Protein AF-A0A1Q4AB41-F1 (afdb_monomer)

Foldseek 3Di:
DDDDPPPVPPDDPVRVVCVVVVVVVVVVVVVVLVVLVVVLVVQCVVDVVSVVVLVVCVVVVHRSVVSSVVVVVVVD

Radius of gyration: 20.83 Å; Cα contacts (8 Å, |Δi|>4): 24; chains: 1; bounding box: 64×26×43 Å

Sequence (76 aa):
MLTIPREFSRPSPEEAIARPFASAMRHAAAVREESVANRLIAAAERSSDVEAWISRQIKAGCRPSEILAELEASDA

pLDDT: mean 83.67, std 12.5, range [50.59, 96.5]

Mean predicted aligned error: 10.32 Å

Solvent-accessible surface area (backbone atoms only — not comparable to full-atom values): 4573 Å² total; per-residue (Å²): 136,87,86,75,86,78,80,72,76,73,70,51,73,66,54,60,63,45,45,62,54,56,50,50,54,53,50,54,50,50,55,51,51,52,53,44,50,53,53,51,50,63,48,28,77,75,32,70,69,51,35,54,49,52,53,51,42,52,74,71,68,52,53,67,68,56,55,50,52,54,52,57,64,73,76,108

Structure (mmCIF, N/CA/C/O backbone):
data_AF-A0A1Q4AB41-F1
#
_entry.id   AF-A0A1Q4AB41-F1
#
loop_
_atom_site.group_PDB
_atom_site.id
_atom_site.type_symbol
_atom_site.label_atom_id
_atom_site.label_alt_id
_atom_site.label_comp_id
_atom_site.label_asym_id
_atom_site.label_entity_id
_atom_site.label_seq_id
_atom_site.pdbx_PDB_ins_code
_atom_site.Cartn_x
_atom_site.Cartn_y
_atom_site.Cartn_z
_atom_site.occupancy
_atom_site.B_iso_or_equiv
_atom_site.auth_seq_id
_atom_site.auth_comp_id
_atom_site.auth_asym_id
_atom_site.auth_atom_id
_atom_site.pdbx_PDB_model_num
ATOM 1 N N . MET A 1 1 ? 46.000 -17.447 -8.657 1.00 50.59 1 MET A N 1
ATOM 2 C CA . MET A 1 1 ? 45.670 -16.616 -9.837 1.00 50.59 1 MET A CA 1
ATOM 3 C C . MET A 1 1 ? 44.238 -16.939 -10.234 1.00 50.59 1 MET A C 1
ATOM 5 O O . MET A 1 1 ? 43.995 -18.057 -10.657 1.00 50.59 1 MET A O 1
ATOM 9 N N . LEU A 1 2 ? 43.285 -16.035 -9.996 1.00 58.59 2 LEU A N 1
ATOM 10 C CA . LEU A 1 2 ? 41.889 -16.208 -10.418 1.00 58.59 2 LEU A CA 1
ATOM 11 C C . LEU A 1 2 ? 41.724 -15.575 -11.804 1.00 58.59 2 LEU A C 1
ATOM 13 O O . LEU A 1 2 ? 41.734 -14.352 -11.930 1.00 58.59 2 LEU A O 1
ATOM 17 N N . THR A 1 3 ? 41.613 -16.406 -12.838 1.00 59.94 3 THR A N 1
ATOM 18 C CA . THR A 1 3 ? 41.261 -15.97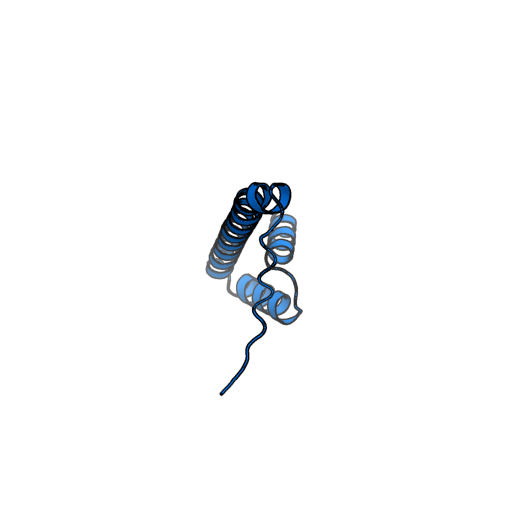3 -14.196 1.00 59.94 3 THR A CA 1
ATOM 19 C C . THR A 1 3 ? 39.754 -15.753 -14.243 1.00 59.94 3 THR A C 1
ATOM 21 O O . THR A 1 3 ? 38.992 -16.713 -14.232 1.00 59.94 3 THR A O 1
ATOM 24 N N . ILE A 1 4 ? 39.318 -14.494 -14.264 1.00 64.69 4 ILE A N 1
ATOM 25 C CA . ILE A 1 4 ? 37.918 -14.134 -14.510 1.00 64.69 4 ILE A CA 1
ATOM 26 C C . ILE A 1 4 ? 37.788 -13.854 -16.014 1.00 64.69 4 ILE A C 1
ATOM 28 O O . ILE A 1 4 ? 38.347 -12.850 -16.469 1.00 64.69 4 ILE A O 1
ATOM 32 N N . PRO A 1 5 ? 37.071 -14.674 -16.805 1.00 58.66 5 PRO A N 1
ATOM 33 C CA . PRO A 1 5 ? 36.718 -14.297 -18.164 1.00 58.66 5 PRO A CA 1
ATOM 34 C C . PRO A 1 5 ? 35.685 -13.167 -18.093 1.00 58.66 5 PRO A C 1
ATOM 36 O O . PRO A 1 5 ? 34.502 -13.382 -17.844 1.00 58.66 5 PRO A O 1
ATOM 39 N N . ARG A 1 6 ? 36.147 -11.924 -18.248 1.00 61.69 6 ARG A N 1
ATOM 40 C CA . ARG A 1 6 ? 35.281 -10.749 -18.403 1.00 61.69 6 ARG A CA 1
ATOM 41 C C . ARG A 1 6 ? 3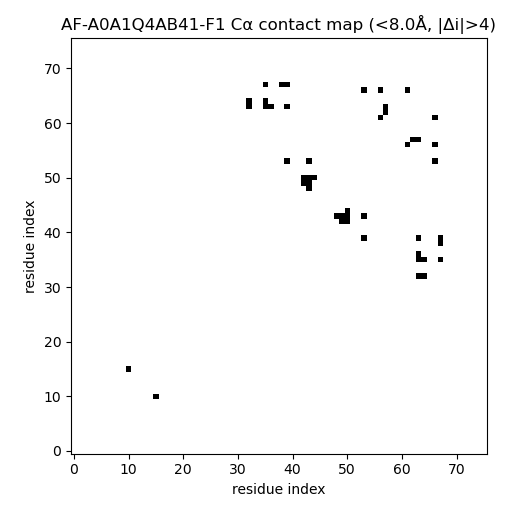4.841 -10.651 -19.857 1.00 61.69 6 ARG A C 1
ATOM 43 O O . ARG A 1 6 ? 35.264 -9.751 -20.576 1.00 61.69 6 ARG A O 1
ATOM 50 N N . GLU A 1 7 ? 33.944 -11.535 -20.270 1.00 62.38 7 GLU A N 1
ATOM 51 C CA . GLU A 1 7 ? 33.091 -11.261 -21.426 1.00 62.38 7 GLU A CA 1
ATOM 52 C C . GLU A 1 7 ? 32.028 -10.236 -21.004 1.00 62.38 7 GLU A C 1
ATOM 54 O O . GLU A 1 7 ? 30.851 -10.528 -20.822 1.00 62.38 7 GLU A O 1
ATOM 59 N N . PHE A 1 8 ? 32.470 -8.997 -20.776 1.00 59.91 8 PHE A N 1
ATOM 60 C CA . PHE A 1 8 ? 31.573 -7.850 -20.720 1.00 59.91 8 PHE A CA 1
ATOM 61 C C . PHE A 1 8 ? 31.120 -7.576 -22.155 1.00 59.91 8 PHE A C 1
ATOM 63 O O . PHE A 1 8 ? 31.721 -6.758 -22.856 1.00 59.91 8 PHE A O 1
ATOM 70 N N . SER A 1 9 ? 30.078 -8.277 -22.606 1.00 65.31 9 SER A N 1
ATOM 71 C CA . SER A 1 9 ? 29.358 -7.865 -23.809 1.00 65.31 9 SER A CA 1
ATOM 72 C C . SER A 1 9 ? 28.868 -6.442 -23.579 1.00 65.31 9 SER A C 1
ATOM 74 O O . SER A 1 9 ? 28.098 -6.169 -22.655 1.00 65.31 9 SER A O 1
ATOM 76 N N . ARG A 1 10 ? 29.402 -5.500 -24.362 1.00 67.44 10 ARG A N 1
ATOM 77 C CA . ARG A 1 10 ? 28.902 -4.126 -24.353 1.00 67.44 10 ARG A CA 1
ATOM 78 C C . ARG A 1 10 ? 27.431 -4.191 -24.774 1.00 67.44 10 ARG A C 1
ATOM 80 O O . ARG A 1 10 ? 27.147 -4.895 -25.742 1.00 67.44 10 ARG A O 1
ATOM 87 N N . PRO A 1 11 ? 26.523 -3.491 -24.070 1.00 68.19 11 PRO A N 1
ATOM 88 C CA . PRO A 1 11 ? 25.132 -3.432 -24.494 1.00 68.19 11 PRO A CA 1
ATOM 89 C C . PRO A 1 11 ? 25.077 -2.916 -25.930 1.00 68.19 11 PRO A C 1
ATOM 91 O O . PRO A 1 11 ? 25.888 -2.062 -26.315 1.00 68.19 11 PRO A O 1
ATOM 94 N N . SER A 1 12 ? 24.145 -3.441 -26.718 1.00 77.38 12 SER A N 1
ATOM 95 C CA . SER A 1 12 ? 23.929 -2.952 -28.076 1.00 77.38 12 SER A CA 1
ATOM 96 C C . SER A 1 12 ? 23.595 -1.447 -28.044 1.00 77.38 12 SER A C 1
ATOM 98 O O . SER A 1 12 ? 23.130 -0.934 -27.019 1.00 77.38 12 SER A O 1
ATOM 100 N N . PRO A 1 13 ? 23.822 -0.694 -29.135 1.00 73.62 13 PRO A N 1
ATOM 101 C CA . PRO A 1 13 ? 23.440 0.718 -29.192 1.00 73.62 13 PRO A CA 1
ATOM 102 C C . PRO A 1 13 ? 21.967 0.954 -28.825 1.00 73.62 13 PRO A C 1
ATOM 104 O O . PRO A 1 13 ? 21.656 1.911 -28.121 1.00 73.62 13 PRO A O 1
ATOM 107 N N . GLU A 1 14 ? 21.077 0.044 -29.226 1.00 75.69 14 GLU A N 1
ATOM 108 C CA . GLU A 1 14 ? 19.653 0.065 -28.881 1.00 75.69 14 GLU A CA 1
ATOM 109 C C . GLU A 1 14 ? 19.421 -0.102 -27.370 1.00 75.69 14 GLU A C 1
ATOM 111 O O . GLU A 1 14 ? 18.719 0.700 -26.754 1.00 75.69 14 GLU A O 1
ATOM 116 N N . GLU A 1 15 ? 20.080 -1.076 -26.737 1.00 72.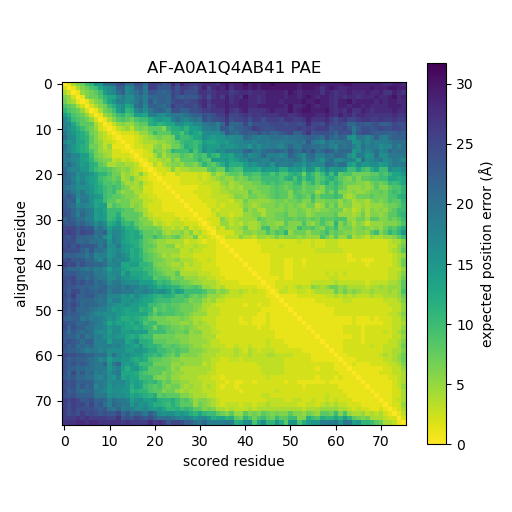94 15 GLU A N 1
ATOM 117 C CA . GLU A 1 15 ? 20.006 -1.284 -25.286 1.00 72.94 15 GLU A CA 1
ATOM 118 C C . GLU A 1 15 ? 20.578 -0.091 -24.511 1.00 72.94 15 GLU A C 1
ATOM 120 O O . GLU A 1 15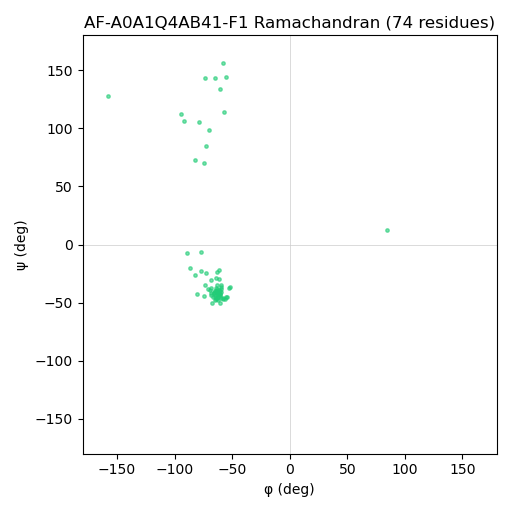 ? 20.019 0.327 -23.495 1.00 72.94 15 GLU A O 1
ATOM 125 N N . ALA A 1 16 ? 21.680 0.497 -24.985 1.00 68.88 16 ALA A N 1
ATOM 126 C CA . ALA A 1 16 ? 22.282 1.675 -24.370 1.00 68.88 16 ALA A CA 1
ATOM 127 C C . ALA A 1 16 ? 21.340 2.893 -24.413 1.00 68.88 16 ALA A C 1
ATOM 129 O O . ALA A 1 16 ? 21.257 3.625 -23.424 1.00 68.88 16 ALA A O 1
ATOM 130 N N . ILE A 1 17 ? 20.596 3.068 -25.511 1.00 74.94 17 ILE A N 1
ATOM 131 C CA . ILE A 1 17 ? 19.593 4.130 -25.687 1.00 74.94 17 ILE A CA 1
ATOM 132 C C . ILE A 1 17 ? 18.325 3.860 -24.858 1.00 74.94 17 ILE A C 1
ATOM 134 O O . ILE A 1 17 ? 17.734 4.798 -24.323 1.00 74.94 17 ILE A O 1
ATOM 138 N N . ALA A 1 18 ? 17.914 2.599 -24.691 1.00 73.56 18 ALA A N 1
ATOM 139 C CA . ALA A 1 18 ? 16.717 2.230 -23.929 1.00 73.56 18 ALA A CA 1
ATOM 140 C C . ALA A 1 18 ? 16.911 2.284 -22.398 1.00 73.56 18 ALA A C 1
ATOM 142 O O . ALA A 1 18 ? 15.944 2.432 -21.643 1.00 73.56 18 ALA A O 1
ATOM 143 N N . ARG A 1 19 ? 18.154 2.192 -21.904 1.00 70.94 19 ARG A N 1
ATOM 144 C CA . ARG A 1 19 ? 18.475 2.208 -20.461 1.00 70.94 19 ARG A CA 1
ATOM 145 C C . ARG A 1 19 ? 17.983 3.461 -19.715 1.00 70.94 19 ARG A C 1
ATOM 147 O O . ARG A 1 19 ? 17.388 3.277 -18.648 1.00 70.94 19 ARG A O 1
ATOM 154 N N . PRO A 1 20 ? 18.181 4.699 -20.217 1.00 84.62 20 PRO A N 1
ATOM 155 C CA . PRO A 1 20 ? 17.609 5.904 -19.615 1.00 84.62 20 PRO A CA 1
ATOM 156 C C . PRO A 1 20 ? 16.087 5.836 -19.471 1.00 84.62 20 PRO A C 1
ATOM 158 O O . PRO A 1 20 ? 15.562 6.115 -18.394 1.00 84.62 20 PRO A O 1
ATOM 161 N N . PHE A 1 21 ? 15.384 5.387 -20.514 1.00 76.19 21 PHE A N 1
ATOM 162 C CA . PHE A 1 21 ? 13.927 5.266 -20.502 1.00 76.19 21 PHE A CA 1
ATOM 163 C C . PHE A 1 21 ? 13.449 4.229 -19.478 1.00 76.19 21 PHE A C 1
ATOM 165 O O . PHE A 1 21 ? 12.602 4.526 -18.638 1.00 76.19 21 PHE A O 1
ATOM 172 N N . ALA A 1 22 ? 14.051 3.037 -19.467 1.00 82.81 22 ALA A N 1
ATOM 173 C CA . ALA A 1 22 ? 13.725 2.007 -18.483 1.00 82.81 22 ALA A CA 1
ATOM 174 C C . ALA A 1 22 ? 13.983 2.476 -17.037 1.00 82.81 22 ALA A C 1
ATOM 176 O O . ALA A 1 22 ? 13.239 2.125 -16.122 1.00 82.81 22 ALA A O 1
ATOM 177 N N . SER A 1 23 ? 15.024 3.287 -16.814 1.00 86.38 23 SER A N 1
ATOM 178 C CA . SER A 1 23 ? 15.293 3.894 -15.507 1.00 86.38 23 SER A CA 1
ATOM 179 C C . SER A 1 23 ? 14.240 4.930 -15.118 1.00 86.38 23 SER A C 1
ATOM 181 O O . SER A 1 23 ? 13.782 4.920 -13.978 1.00 86.38 23 SER A O 1
ATOM 183 N N . ALA A 1 24 ? 13.829 5.786 -16.056 1.00 83.94 24 ALA A N 1
ATOM 184 C CA . ALA A 1 24 ? 12.778 6.774 -15.834 1.00 83.94 24 ALA A CA 1
ATOM 185 C C . ALA A 1 24 ? 11.438 6.105 -15.493 1.00 83.94 24 ALA A C 1
ATOM 187 O O . ALA A 1 24 ? 10.779 6.515 -14.542 1.00 83.94 24 ALA A O 1
ATOM 188 N N . MET A 1 25 ? 11.076 5.021 -16.188 1.00 89.06 25 MET A N 1
ATOM 189 C CA . MET A 1 25 ? 9.860 4.254 -15.893 1.00 89.06 25 MET A CA 1
ATOM 190 C C . MET A 1 25 ? 9.891 3.620 -14.498 1.00 89.06 25 MET A C 1
ATOM 192 O O . MET A 1 25 ? 8.893 3.670 -13.784 1.00 89.06 25 MET A O 1
ATOM 196 N N . ARG A 1 26 ? 11.039 3.071 -14.071 1.00 84.81 26 ARG A N 1
ATOM 197 C CA . ARG A 1 26 ? 11.205 2.564 -12.696 1.00 84.81 26 ARG A CA 1
ATOM 198 C C . ARG A 1 26 ? 11.086 3.672 -11.654 1.00 84.81 26 ARG A C 1
ATOM 200 O O . ARG A 1 26 ? 10.450 3.464 -10.629 1.00 84.81 26 ARG A O 1
ATOM 207 N N . HIS A 1 27 ? 11.670 4.840 -11.917 1.00 86.81 27 HIS A N 1
ATOM 208 C CA . HIS A 1 27 ? 11.548 5.989 -11.022 1.00 86.81 27 HIS A CA 1
ATOM 209 C C . HIS A 1 27 ? 10.092 6.461 -10.914 1.00 86.81 27 HIS A C 1
ATOM 211 O O . HIS A 1 27 ? 9.588 6.626 -9.810 1.00 86.81 27 HIS A O 1
ATOM 217 N N . ALA A 1 28 ? 9.390 6.591 -12.041 1.00 82.69 28 ALA A N 1
ATOM 218 C CA . ALA A 1 28 ? 7.977 6.959 -12.059 1.00 82.69 28 ALA A CA 1
ATOM 219 C C . ALA A 1 28 ? 7.100 5.945 -11.304 1.00 82.69 28 ALA A C 1
ATOM 221 O O . ALA A 1 28 ? 6.195 6.341 -10.571 1.00 82.69 28 ALA A O 1
ATOM 222 N N . ALA A 1 29 ? 7.383 4.644 -11.439 1.00 77.38 29 ALA A N 1
ATOM 223 C CA . ALA A 1 29 ? 6.701 3.605 -10.673 1.00 77.38 29 ALA A CA 1
ATOM 224 C C . ALA A 1 29 ? 6.949 3.749 -9.161 1.00 77.38 29 ALA A C 1
ATOM 226 O O . ALA A 1 29 ? 5.990 3.735 -8.396 1.00 77.38 29 ALA A O 1
ATOM 227 N N . ALA A 1 30 ? 8.196 3.980 -8.740 1.00 79.06 30 ALA A N 1
ATOM 228 C CA . ALA A 1 30 ? 8.536 4.181 -7.330 1.00 79.06 30 ALA A CA 1
ATOM 229 C C . ALA A 1 30 ? 7.856 5.427 -6.732 1.00 79.06 30 ALA A C 1
ATOM 231 O O . ALA A 1 30 ? 7.281 5.351 -5.651 1.00 79.06 30 ALA A O 1
ATOM 232 N N . VAL A 1 31 ? 7.843 6.551 -7.459 1.00 80.56 31 VAL A N 1
ATOM 233 C CA . VAL A 1 31 ? 7.148 7.781 -7.031 1.00 80.56 31 VAL A CA 1
ATOM 234 C C . VAL A 1 31 ? 5.641 7.541 -6.887 1.00 80.56 31 VAL A C 1
ATOM 236 O O . VAL A 1 31 ? 5.008 8.021 -5.947 1.00 80.56 31 VAL A O 1
ATOM 239 N N . ARG A 1 32 ? 5.042 6.767 -7.800 1.00 80.38 32 ARG A N 1
ATOM 240 C CA . ARG A 1 32 ? 3.630 6.382 -7.695 1.00 80.38 32 ARG A CA 1
ATOM 241 C C . ARG A 1 32 ? 3.376 5.497 -6.473 1.00 80.38 32 ARG A C 1
ATOM 243 O O . ARG A 1 32 ? 2.378 5.703 -5.789 1.00 80.38 32 ARG A O 1
ATOM 250 N N . GLU A 1 33 ? 4.240 4.526 -6.201 1.00 79.06 33 GLU A N 1
ATOM 251 C CA . GLU A 1 33 ? 4.125 3.665 -5.017 1.00 79.06 33 GLU A CA 1
ATOM 252 C C . GLU A 1 33 ? 4.251 4.464 -3.713 1.00 79.06 33 GLU A C 1
ATOM 254 O O . GLU A 1 33 ? 3.450 4.262 -2.801 1.00 79.06 33 GLU A O 1
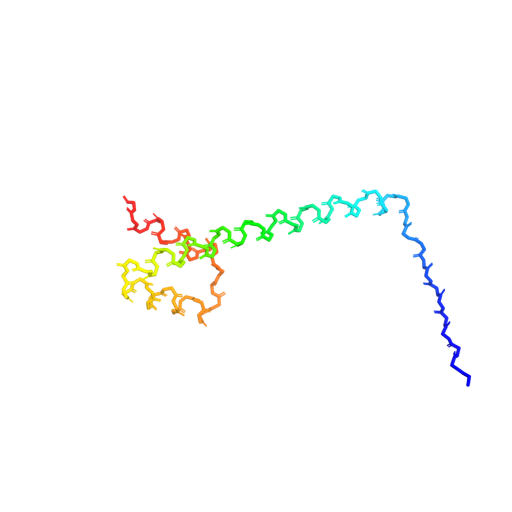ATOM 259 N N . GLU A 1 34 ? 5.167 5.433 -3.651 1.00 79.56 34 GLU A N 1
ATOM 260 C CA . GLU A 1 34 ? 5.296 6.364 -2.523 1.00 79.56 34 GLU A CA 1
ATOM 261 C C . GLU A 1 34 ? 4.014 7.188 -2.323 1.00 79.56 34 GLU A C 1
ATOM 263 O O . GLU A 1 34 ? 3.514 7.321 -1.204 1.00 79.56 34 GLU A O 1
ATOM 268 N N . SER A 1 35 ? 3.412 7.670 -3.415 1.00 90.69 35 SER A N 1
ATOM 269 C CA . SER A 1 35 ? 2.123 8.367 -3.364 1.00 90.69 35 SER A CA 1
ATOM 270 C C . SER A 1 35 ? 1.002 7.482 -2.802 1.00 90.69 35 SER A C 1
ATOM 272 O O . SER A 1 35 ? 0.224 7.944 -1.967 1.00 90.69 35 SER A O 1
ATOM 274 N N . VAL A 1 36 ? 0.935 6.209 -3.200 1.00 92.94 36 VAL A N 1
ATOM 275 C CA . VAL A 1 36 ? -0.057 5.250 -2.684 1.00 92.94 36 VAL A CA 1
ATOM 276 C C . VAL A 1 36 ? 0.152 4.988 -1.192 1.00 92.94 36 VAL A C 1
ATOM 278 O O . VAL A 1 36 ? -0.812 5.028 -0.426 1.00 92.94 36 VAL A O 1
ATOM 281 N N . ALA A 1 37 ? 1.397 4.767 -0.763 1.00 91.75 37 ALA A N 1
ATOM 282 C CA . ALA A 1 37 ? 1.724 4.533 0.641 1.00 91.75 37 ALA A CA 1
ATOM 283 C C . ALA A 1 37 ? 1.309 5.720 1.525 1.00 91.75 37 ALA A C 1
ATOM 285 O O . ALA A 1 37 ? 0.636 5.524 2.536 1.00 91.75 37 ALA A O 1
ATOM 286 N N . ASN A 1 38 ? 1.612 6.951 1.101 1.00 93.31 38 ASN A N 1
ATOM 287 C CA . ASN A 1 38 ? 1.231 8.163 1.833 1.00 93.31 38 ASN A CA 1
ATOM 288 C C . ASN A 1 38 ? -0.290 8.293 2.000 1.00 93.31 38 ASN A C 1
ATOM 290 O O . ASN A 1 38 ? -0.766 8.694 3.061 1.00 93.31 38 ASN A O 1
ATOM 294 N N . ARG A 1 39 ? -1.072 7.922 0.979 1.00 93.81 39 ARG A N 1
ATOM 295 C CA . ARG A 1 39 ? -2.542 7.961 1.053 1.00 93.81 39 ARG A CA 1
ATOM 296 C C . ARG A 1 39 ? -3.103 6.914 2.012 1.00 93.81 39 ARG A C 1
ATOM 298 O O . ARG A 1 39 ? -4.032 7.227 2.751 1.00 93.81 39 ARG A O 1
ATOM 305 N N . LEU A 1 40 ? -2.530 5.711 2.034 1.00 93.44 40 LEU A N 1
ATOM 306 C CA . LEU A 1 40 ? -2.916 4.664 2.984 1.00 93.44 40 LEU A CA 1
ATOM 307 C C . LEU A 1 40 ? -2.573 5.046 4.428 1.00 93.44 40 LEU A C 1
ATOM 309 O O . LEU A 1 40 ? -3.404 4.848 5.310 1.00 93.44 40 LEU A O 1
ATOM 313 N N . ILE A 1 41 ? -1.400 5.643 4.665 1.00 93.69 41 ILE A N 1
ATOM 314 C CA . ILE A 1 41 ? -1.012 6.161 5.988 1.00 93.69 41 ILE A CA 1
ATOM 315 C C . ILE A 1 41 ? -2.006 7.235 6.436 1.00 93.69 41 ILE A C 1
ATOM 317 O O . ILE A 1 41 ? -2.595 7.121 7.507 1.00 93.69 41 ILE A O 1
ATOM 321 N N . ALA A 1 42 ? -2.282 8.218 5.577 1.00 93.62 42 ALA A N 1
ATOM 322 C CA . ALA A 1 42 ? -3.231 9.284 5.885 1.00 93.62 42 ALA A CA 1
ATOM 323 C C . ALA A 1 42 ? -4.668 8.781 6.106 1.00 93.62 42 ALA A C 1
ATOM 325 O O . ALA A 1 42 ? -5.460 9.482 6.729 1.00 93.62 42 ALA A O 1
ATOM 326 N N . ALA A 1 43 ? -5.044 7.618 5.564 1.00 91.88 43 ALA A N 1
ATOM 327 C CA . ALA A 1 43 ? -6.331 6.981 5.835 1.00 91.88 43 ALA A CA 1
ATOM 328 C C . ALA A 1 43 ? -6.327 6.224 7.171 1.00 91.88 43 ALA A C 1
ATOM 330 O O . ALA A 1 43 ? -7.276 6.347 7.943 1.00 91.88 43 ALA A O 1
ATOM 331 N N . ALA A 1 44 ? -5.250 5.492 7.466 1.00 93.62 44 ALA A N 1
ATOM 332 C CA . ALA A 1 44 ? -5.065 4.789 8.733 1.00 93.62 44 ALA A CA 1
ATOM 333 C C . ALA A 1 44 ? -5.078 5.754 9.931 1.00 93.62 44 ALA A C 1
ATOM 335 O O . ALA A 1 44 ? -5.733 5.483 10.932 1.00 93.62 44 ALA A O 1
ATOM 336 N N . GLU A 1 45 ? -4.452 6.926 9.799 1.00 94.19 45 GLU A N 1
ATOM 337 C CA . GLU A 1 45 ? -4.443 7.962 10.844 1.00 94.19 45 GLU A CA 1
ATOM 338 C C . GLU A 1 45 ? -5.841 8.503 11.191 1.00 94.19 45 GLU A C 1
ATOM 340 O O . GLU A 1 45 ? -6.042 9.041 12.279 1.00 94.19 45 GLU A O 1
ATOM 345 N N . ARG A 1 46 ? -6.825 8.367 10.291 1.00 90.62 46 ARG A N 1
ATOM 346 C CA . ARG A 1 46 ? -8.197 8.852 10.525 1.00 90.62 46 ARG A CA 1
ATOM 347 C C . ARG A 1 46 ? -9.040 7.883 11.350 1.00 90.62 46 ARG A C 1
ATOM 349 O O . ARG A 1 46 ? -10.010 8.323 11.962 1.00 90.62 46 ARG A O 1
ATOM 356 N N . SER A 1 47 ? -8.737 6.583 11.326 1.00 92.06 47 SER A N 1
ATOM 357 C CA . SER A 1 47 ? -9.552 5.558 11.987 1.00 92.06 47 SER A CA 1
ATOM 358 C C . SER A 1 47 ? -8.760 4.284 12.275 1.00 92.06 47 SER A C 1
ATOM 360 O O . SER A 1 47 ? -8.213 3.654 11.368 1.00 92.06 47 SER A O 1
ATOM 362 N N . SER A 1 48 ? -8.808 3.834 13.532 1.00 92.31 48 SER A N 1
ATOM 363 C CA . SER A 1 48 ? -8.210 2.566 13.965 1.00 92.31 48 SER A CA 1
ATOM 364 C C . SER A 1 48 ? -8.819 1.348 13.264 1.00 92.31 48 SER A C 1
ATOM 366 O O . SER A 1 48 ? -8.135 0.347 13.052 1.00 92.31 48 SER A O 1
ATOM 368 N N . ASP A 1 49 ? -10.095 1.420 12.871 1.00 94.06 49 ASP A N 1
ATOM 369 C CA . ASP A 1 49 ? -10.755 0.332 12.141 1.00 94.06 49 ASP A CA 1
ATOM 370 C C . ASP A 1 49 ? -10.217 0.225 10.709 1.00 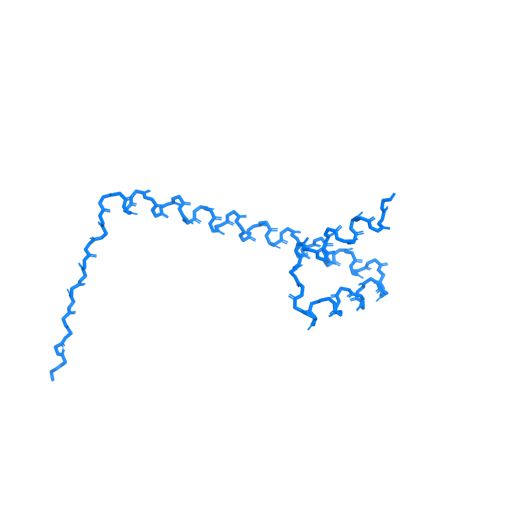94.06 49 ASP A C 1
ATOM 372 O O . ASP A 1 49 ? -9.988 -0.882 10.207 1.00 94.06 49 ASP A O 1
ATOM 376 N N . VAL A 1 50 ? -9.949 1.375 10.080 1.00 94.19 50 VAL A N 1
ATOM 377 C CA . VAL A 1 50 ? -9.327 1.460 8.751 1.00 94.19 50 VAL A CA 1
ATOM 378 C C . VAL A 1 50 ? -7.886 0.961 8.812 1.00 94.19 50 VAL A C 1
ATOM 380 O O . VAL A 1 50 ? -7.500 0.128 7.995 1.00 94.19 50 VAL A O 1
ATOM 383 N N . GLU A 1 51 ? -7.108 1.374 9.815 1.00 96.06 51 GLU A N 1
ATOM 384 C CA . GLU A 1 51 ? -5.750 0.863 10.043 1.00 96.06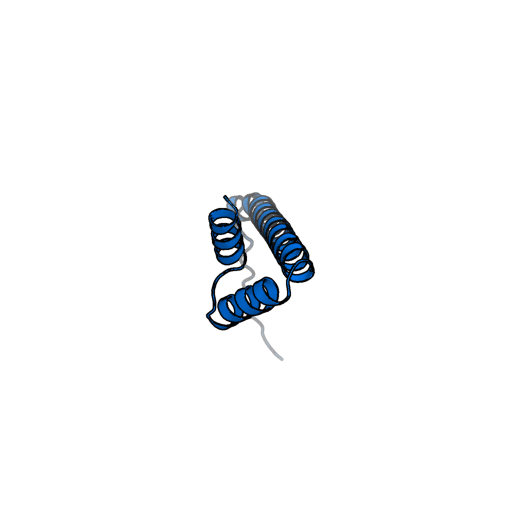 51 GLU A CA 1
ATOM 385 C C . GLU A 1 51 ? -5.733 -0.668 10.197 1.00 96.06 51 GLU A C 1
ATOM 387 O O . GLU A 1 51 ? -4.936 -1.368 9.554 1.00 96.06 51 GLU A O 1
ATOM 392 N N . ALA A 1 52 ? -6.638 -1.212 11.016 1.00 96.50 52 ALA A N 1
ATOM 393 C CA . ALA A 1 52 ? -6.737 -2.648 11.242 1.00 96.50 52 ALA A CA 1
ATOM 394 C C . ALA A 1 52 ? -7.129 -3.402 9.963 1.00 96.50 52 ALA A C 1
ATOM 396 O O . ALA A 1 52 ? -6.632 -4.505 9.719 1.00 96.50 52 ALA A O 1
ATOM 397 N N . TRP A 1 53 ? -8.006 -2.825 9.137 1.00 96.12 53 TRP A N 1
ATOM 398 C CA . TRP A 1 53 ? -8.376 -3.388 7.842 1.00 96.12 53 TRP A CA 1
ATOM 399 C C . TRP A 1 53 ? -7.207 -3.361 6.848 1.00 96.12 53 TRP A C 1
ATOM 401 O O . TRP A 1 53 ? -6.854 -4.424 6.334 1.00 96.12 53 TRP A O 1
ATOM 411 N N . ILE A 1 54 ? -6.531 -2.219 6.665 1.00 95.56 54 ILE A N 1
ATOM 412 C CA . ILE A 1 54 ? -5.342 -2.093 5.798 1.00 95.56 54 ILE A CA 1
ATOM 413 C C . ILE A 1 54 ? -4.278 -3.121 6.210 1.00 95.56 54 ILE A C 1
ATOM 415 O O . ILE A 1 54 ? -3.745 -3.855 5.375 1.00 95.56 54 ILE A O 1
ATOM 419 N N . SER A 1 55 ? -4.022 -3.249 7.514 1.00 95.38 55 SER A N 1
ATOM 420 C CA . SER A 1 55 ? -3.057 -4.206 8.065 1.00 95.38 55 SER A CA 1
ATOM 421 C C . SER A 1 55 ? -3.390 -5.663 7.728 1.00 95.38 55 SER A C 1
ATOM 423 O O . SER A 1 55 ? -2.483 -6.467 7.492 1.00 95.38 55 SER A O 1
ATOM 425 N N . ARG A 1 56 ? -4.679 -6.034 7.701 1.00 96.50 56 ARG A N 1
ATOM 426 C CA . ARG A 1 56 ? -5.113 -7.381 7.293 1.00 96.50 56 ARG A CA 1
ATOM 427 C C . ARG A 1 56 ? -4.866 -7.622 5.807 1.00 96.50 56 ARG A C 1
ATOM 429 O O . ARG A 1 56 ? -4.362 -8.688 5.469 1.00 96.50 56 ARG A O 1
ATOM 436 N N . GLN A 1 57 ? -5.146 -6.641 4.951 1.00 95.81 57 GLN A N 1
ATOM 437 C CA . GLN A 1 57 ? -4.925 -6.769 3.508 1.00 95.81 57 GLN A CA 1
ATOM 438 C C . GLN A 1 57 ? -3.436 -6.897 3.162 1.00 95.81 57 GLN A C 1
ATOM 440 O O . GLN A 1 57 ? -3.050 -7.757 2.372 1.00 95.81 57 GLN A O 1
ATOM 445 N N . ILE A 1 58 ? -2.570 -6.119 3.823 1.00 94.94 58 ILE A N 1
ATOM 446 C CA . ILE A 1 58 ? -1.111 -6.239 3.654 1.00 94.94 58 ILE A CA 1
ATOM 447 C C . ILE A 1 58 ? -0.637 -7.640 4.063 1.00 94.94 58 ILE A C 1
ATOM 449 O O . ILE A 1 58 ? 0.130 -8.272 3.340 1.00 94.94 58 ILE A O 1
ATOM 453 N N . LYS A 1 59 ? -1.125 -8.166 5.195 1.00 96.50 59 LYS A N 1
ATOM 454 C CA . LYS A 1 59 ? -0.807 -9.535 5.642 1.00 96.50 59 LYS A CA 1
ATOM 455 C C . LYS A 1 59 ? -1.328 -10.613 4.689 1.00 96.50 59 LYS A C 1
ATOM 457 O O . LYS A 1 59 ? -0.719 -11.674 4.604 1.00 96.50 59 LYS A O 1
ATOM 462 N N . ALA A 1 60 ? -2.422 -10.345 3.979 1.00 96.06 60 ALA A N 1
ATOM 463 C CA . ALA A 1 60 ? -2.961 -11.222 2.944 1.00 96.06 60 ALA A CA 1
ATOM 464 C C . ALA A 1 60 ? -2.178 -11.153 1.615 1.00 96.06 60 ALA A C 1
ATOM 466 O O . ALA A 1 60 ? -2.437 -11.949 0.716 1.00 96.06 60 ALA A O 1
ATOM 467 N N . GLY A 1 61 ? -1.204 -10.243 1.492 1.00 95.50 61 GLY A N 1
ATOM 468 C CA . GLY A 1 61 ? -0.384 -10.077 0.291 1.00 95.50 61 GLY A CA 1
ATOM 469 C C . GLY A 1 61 ? -1.011 -9.187 -0.785 1.00 95.50 61 GLY A C 1
ATOM 470 O O . GLY A 1 61 ? -0.513 -9.165 -1.911 1.00 95.50 61 GLY A O 1
ATOM 471 N N . CYS A 1 62 ? -2.078 -8.450 -0.461 1.00 94.44 62 CYS A N 1
ATOM 472 C CA . CYS A 1 62 ? -2.690 -7.491 -1.378 1.00 94.44 62 CYS A CA 1
ATOM 473 C C . CYS A 1 62 ? -1.726 -6.340 -1.680 1.00 94.44 62 CYS A C 1
ATOM 475 O O . CYS A 1 62 ? -0.990 -5.872 -0.803 1.00 94.44 62 CYS A O 1
ATOM 477 N N . ARG A 1 63 ? -1.734 -5.847 -2.924 1.00 94.62 63 ARG A N 1
ATOM 478 C CA . ARG A 1 63 ? -0.869 -4.727 -3.301 1.00 94.62 63 ARG A CA 1
ATOM 479 C C . ARG A 1 63 ? -1.413 -3.428 -2.707 1.00 94.62 63 ARG A C 1
A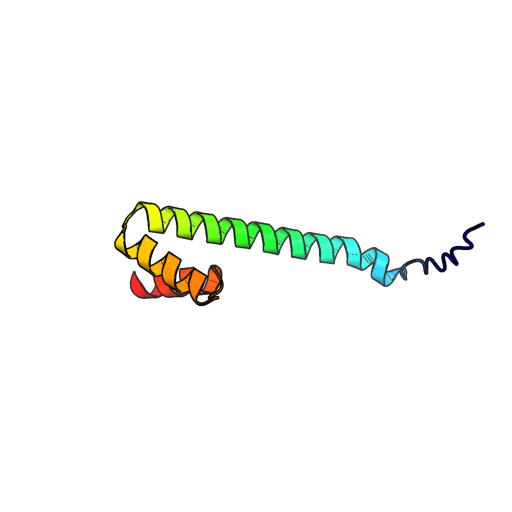TOM 481 O O . ARG A 1 63 ? -2.622 -3.206 -2.759 1.00 94.62 63 ARG A O 1
ATOM 488 N N . PRO A 1 64 ? -0.550 -2.498 -2.261 1.00 93.06 64 PRO A N 1
ATOM 489 C CA . PRO A 1 64 ? -0.989 -1.202 -1.740 1.00 93.06 64 PRO A CA 1
ATOM 490 C C . PRO A 1 64 ? -1.946 -0.446 -2.673 1.00 93.06 64 PRO A C 1
ATOM 492 O O . PRO A 1 64 ? -2.902 0.170 -2.214 1.00 93.06 64 PRO A O 1
ATOM 495 N N . SER A 1 65 ? -1.743 -0.527 -3.993 1.00 93.00 65 SER A N 1
ATOM 496 C CA . SER A 1 65 ? -2.632 0.122 -4.964 1.00 93.00 65 SER A CA 1
ATOM 497 C C . SER A 1 65 ? -4.026 -0.507 -5.039 1.00 93.00 65 SER A C 1
ATOM 499 O O . SER A 1 65 ? -4.977 0.198 -5.352 1.00 93.00 65 SER A O 1
ATOM 501 N N . GLU A 1 66 ? -4.147 -1.813 -4.786 1.00 9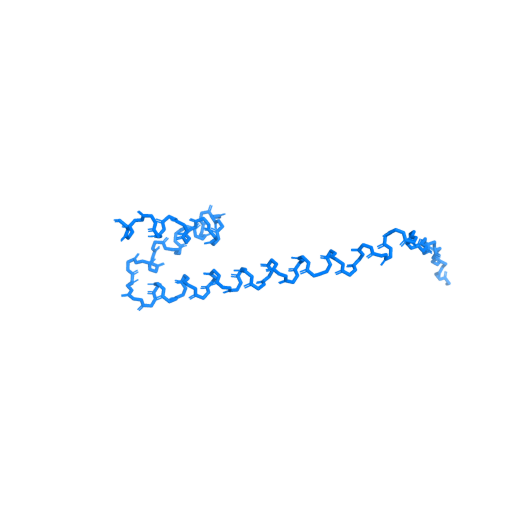4.69 66 GLU A N 1
ATOM 502 C CA . GLU A 1 66 ? -5.435 -2.524 -4.764 1.00 94.69 66 GLU A CA 1
ATOM 503 C C . GLU A 1 66 ? -6.205 -2.174 -3.490 1.00 94.69 66 GLU A C 1
ATOM 505 O O . GLU A 1 66 ? -7.377 -1.823 -3.558 1.00 94.69 66 GLU A O 1
ATOM 510 N N . ILE A 1 67 ? -5.506 -2.159 -2.351 1.00 95.31 67 ILE A N 1
ATOM 511 C CA . ILE A 1 67 ? -6.062 -1.754 -1.054 1.00 95.31 67 ILE A CA 1
ATOM 512 C C . ILE A 1 67 ? -6.608 -0.326 -1.131 1.00 95.31 67 ILE A C 1
ATOM 514 O O . ILE A 1 67 ? -7.716 -0.056 -0.676 1.00 95.31 67 ILE A O 1
ATOM 518 N N . LEU A 1 68 ? -5.841 0.591 -1.728 1.00 93.81 68 LEU A N 1
ATOM 519 C CA . LEU A 1 68 ? -6.258 1.982 -1.877 1.00 93.81 68 LEU A CA 1
ATOM 520 C C . LEU A 1 68 ? -7.486 2.118 -2.790 1.00 93.81 68 LEU A C 1
ATOM 522 O O . LEU A 1 68 ? -8.382 2.895 -2.477 1.00 93.81 68 LEU A O 1
ATOM 526 N N . ALA A 1 69 ? -7.549 1.355 -3.883 1.00 93.69 69 ALA A N 1
ATOM 527 C CA . ALA A 1 69 ? -8.698 1.372 -4.785 1.00 93.69 69 ALA A CA 1
ATOM 528 C C . ALA A 1 69 ? -9.979 0.849 -4.110 1.00 93.69 69 ALA A C 1
ATOM 530 O O . ALA A 1 69 ? -11.048 1.418 -4.307 1.00 93.69 69 ALA A O 1
ATOM 531 N N . GLU A 1 70 ? -9.881 -0.204 -3.295 1.00 94.31 70 GLU A N 1
ATOM 532 C CA . GLU A 1 70 ? -11.023 -0.744 -2.544 1.00 94.31 70 GLU A CA 1
ATOM 533 C C . GLU A 1 70 ? -11.498 0.217 -1.445 1.00 94.31 70 GLU A C 1
ATOM 535 O O . GLU A 1 70 ? -12.702 0.389 -1.243 1.00 94.31 70 GLU A O 1
ATOM 540 N N . LEU A 1 71 ? -10.558 0.897 -0.784 1.00 91.38 71 LEU A N 1
ATOM 541 C CA . LEU A 1 71 ? -10.869 1.933 0.196 1.00 91.38 71 LEU A CA 1
ATOM 542 C C . LEU A 1 71 ? -11.626 3.102 -0.455 1.00 91.38 71 LEU A C 1
ATOM 544 O O . LEU A 1 71 ? -12.667 3.513 0.044 1.00 91.38 71 LEU A O 1
ATOM 548 N N . GLU A 1 72 ? -11.143 3.594 -1.600 1.00 89.69 72 GLU A N 1
ATOM 549 C CA . GLU A 1 72 ? -11.798 4.663 -2.368 1.00 89.69 72 GLU A CA 1
ATOM 550 C C . GLU A 1 72 ? -13.177 4.257 -2.896 1.00 89.69 72 GLU A C 1
ATOM 552 O O . GLU A 1 72 ? -14.075 5.091 -2.953 1.00 89.69 72 GLU A O 1
ATOM 557 N N . ALA A 1 73 ? -13.359 2.987 -3.266 1.00 87.69 73 ALA A N 1
ATOM 558 C CA . ALA A 1 73 ? -14.646 2.464 -3.716 1.00 87.69 73 ALA A CA 1
ATOM 559 C C . ALA A 1 73 ? -15.665 2.307 -2.576 1.00 87.69 73 ALA A C 1
ATOM 561 O O . ALA A 1 73 ? -16.862 2.305 -2.840 1.00 87.69 73 ALA A O 1
ATOM 562 N N . SER A 1 74 ? -15.203 2.160 -1.331 1.00 79.69 74 SER A N 1
ATOM 563 C CA . SER A 1 74 ? -16.064 2.015 -0.148 1.00 79.69 74 SER A CA 1
ATOM 564 C C . SER A 1 74 ? -16.484 3.359 0.464 1.00 79.69 74 SER A C 1
ATOM 566 O O . SER A 1 74 ? -17.457 3.401 1.212 1.00 79.69 74 SER A O 1
ATOM 568 N N . ASP A 1 75 ? -15.749 4.436 0.162 1.00 67.31 75 ASP A N 1
ATOM 569 C CA . ASP A 1 75 ? -16.027 5.820 0.588 1.00 67.31 75 ASP A CA 1
ATOM 570 C C . ASP A 1 75 ? -16.933 6.594 -0.404 1.00 67.31 75 ASP A C 1
ATOM 572 O O . ASP A 1 75 ? -17.320 7.731 -0.119 1.00 67.31 75 ASP A O 1
ATOM 576 N N . ALA A 1 76 ? -17.240 6.012 -1.573 1.00 56.31 76 ALA A N 1
ATOM 577 C CA . ALA A 1 76 ? -18.065 6.595 -2.642 1.00 56.31 76 ALA A CA 1
ATOM 578 C C . ALA A 1 76 ? -19.539 6.168 -2.553 1.00 56.31 76 ALA A C 1
ATOM 580 O O . ALA A 1 76 ? -20.409 7.034 -2.811 1.00 56.31 76 ALA A O 1
#

Secondary structure (DSSP, 8-state):
---------PPPHHHHHHHHHHHHHHHHHHHHHHHHHHHHHHHHTT-HHHHHHHHHHHHTT--HHHHHHHHHHH--